Protein AF-A0A966WLD9-F1 (afdb_monomer)

Solvent-accessible surface area (backbone atoms only — not comparable to full-atom values): 4905 Å² total; per-residue (Å²): 111,69,70,52,54,54,49,46,44,50,47,44,53,74,72,36,91,83,51,87,45,67,67,53,45,75,74,70,36,44,34,56,51,32,54,55,38,34,52,54,7,24,54,31,33,73,75,66,40,47,67,60,4,51,50,42,19,51,53,27,22,72,77,34,38,31,38,42,40,27,85,42,86,78,75,84,82,73,78,50,77,85,41,65,73,42,76,42,103

Radius of gyration: 12.66 Å; Cα contacts (8 Å, |Δi|>4): 126; chains: 1; bounding box: 29×23×33 Å

Mean predicted aligned error: 2.42 Å

Nearest PDB structures (foldseek):
  1ssq-assembly1_A  TM=9.698E-01  e=2.547E-05  Haemophilus influenzae
  3mc4-assembly1_A  TM=9.683E-01  e=3.443E-05  Brucella abortus 2308
  6wye-assembly1_E-4  TM=9.546E-01  e=3.658E-05  Neisseria gonorrhoeae
  6wye-assembly2_F-5  TM=9.532E-01  e=3.885E-05  Neisseria gonorrhoeae
  7ra4-assembly1_C-2  TM=9.538E-01  e=6.687E-05  Neisseria gonorrhoeae FA 1090

pLDDT: mean 95.69, std 4.53, range [69.75, 98.75]

Structure (mmCIF, N/CA/C/O backbone):
data_AF-A0A966WLD9-F1
#
_entry.id   AF-A0A966WLD9-F1
#
loop_
_atom_site.group_PDB
_atom_site.id
_atom_site.type_symbol
_atom_site.label_atom_id
_atom_site.label_alt_id
_atom_site.label_comp_id
_atom_site.label_asym_id
_atom_site.label_entity_id
_atom_site.label_seq_id
_atom_site.pdbx_PDB_ins_code
_atom_site.Cartn_x
_atom_site.Cartn_y
_atom_site.Cartn_z
_atom_site.occupancy
_atom_site.B_iso_or_equiv
_atom_site.auth_seq_id
_atom_site.auth_comp_id
_atom_site.auth_asym_id
_atom_site.auth_atom_id
_atom_site.pdbx_PDB_model_num
ATOM 1 N N . MET A 1 1 ? 9.757 -5.943 12.114 1.00 69.75 1 MET A N 1
ATOM 2 C CA . MET A 1 1 ? 9.484 -5.052 10.960 1.00 69.75 1 MET A CA 1
ATOM 3 C C . MET A 1 1 ? 10.547 -5.195 9.873 1.00 69.75 1 MET A C 1
ATOM 5 O O . MET A 1 1 ? 10.188 -5.583 8.771 1.00 69.75 1 MET A O 1
ATOM 9 N N . PHE A 1 2 ? 11.834 -4.983 10.179 1.00 78.88 2 PHE A N 1
ATOM 10 C CA . PHE A 1 2 ? 12.936 -5.099 9.204 1.00 78.88 2 PHE A CA 1
ATOM 11 C C . PHE A 1 2 ? 13.044 -6.467 8.513 1.00 78.88 2 PHE A C 1
ATOM 13 O O . PHE A 1 2 ? 13.220 -6.527 7.301 1.00 78.88 2 PHE A O 1
ATOM 20 N N . SER A 1 3 ? 12.853 -7.564 9.255 1.00 82.31 3 SER A N 1
ATOM 21 C CA . SER A 1 3 ? 12.822 -8.920 8.687 1.00 82.31 3 SER A CA 1
ATOM 22 C C . SER A 1 3 ? 11.719 -9.105 7.641 1.00 82.31 3 SER A C 1
ATOM 24 O O . SER A 1 3 ? 11.944 -9.747 6.620 1.00 82.31 3 SER A O 1
ATOM 26 N N . ARG A 1 4 ? 10.545 -8.496 7.859 1.00 86.12 4 ARG A N 1
ATOM 27 C CA . ARG A 1 4 ? 9.439 -8.558 6.898 1.00 86.12 4 ARG A CA 1
ATOM 28 C C . ARG A 1 4 ? 9.724 -7.735 5.650 1.00 86.12 4 ARG A C 1
ATOM 30 O O . ARG A 1 4 ? 9.534 -8.259 4.571 1.00 86.12 4 ARG A O 1
ATOM 37 N N . ILE A 1 5 ? 10.250 -6.514 5.787 1.00 88.25 5 ILE A N 1
ATOM 38 C CA . ILE A 1 5 ? 10.629 -5.690 4.623 1.00 88.25 5 ILE A CA 1
ATOM 39 C C . ILE A 1 5 ? 11.640 -6.436 3.745 1.00 88.25 5 ILE A C 1
ATOM 41 O O . ILE A 1 5 ? 11.483 -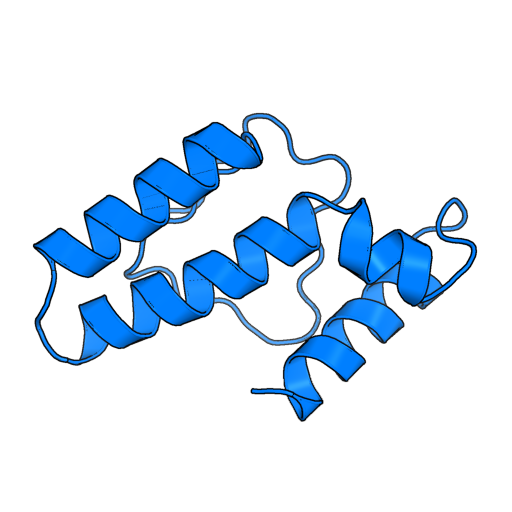6.474 2.532 1.00 88.25 5 ILE A O 1
ATOM 45 N N . ARG A 1 6 ? 12.635 -7.097 4.351 1.00 91.94 6 ARG A N 1
ATOM 46 C CA . ARG A 1 6 ? 13.586 -7.935 3.610 1.00 91.94 6 ARG A CA 1
ATOM 47 C C . ARG A 1 6 ? 12.890 -9.080 2.863 1.00 91.94 6 ARG A C 1
ATOM 49 O O . ARG A 1 6 ? 13.215 -9.321 1.708 1.00 91.94 6 ARG A O 1
ATOM 56 N N . SER A 1 7 ? 11.941 -9.760 3.508 1.00 93.12 7 SER A N 1
ATOM 57 C CA . SER A 1 7 ? 11.149 -10.825 2.877 1.00 93.12 7 SER A CA 1
ATOM 58 C C . SER A 1 7 ? 10.257 -10.307 1.747 1.00 93.12 7 SER A C 1
ATOM 60 O O . SER A 1 7 ? 10.112 -10.989 0.737 1.00 93.12 7 SER A O 1
ATOM 62 N N . ASP A 1 8 ? 9.665 -9.121 1.903 1.00 93.94 8 ASP A N 1
ATOM 63 C CA . ASP A 1 8 ? 8.825 -8.494 0.881 1.00 93.94 8 ASP A CA 1
ATOM 64 C C . ASP A 1 8 ? 9.681 -8.111 -0.339 1.00 93.94 8 ASP A C 1
ATOM 66 O O . ASP A 1 8 ? 9.327 -8.449 -1.462 1.00 93.94 8 ASP A O 1
ATOM 70 N N . ILE A 1 9 ? 10.858 -7.506 -0.121 1.00 95.12 9 ILE A N 1
ATOM 71 C CA . ILE A 1 9 ? 11.823 -7.193 -1.190 1.00 95.12 9 ILE A CA 1
ATOM 72 C C . ILE A 1 9 ? 12.249 -8.463 -1.930 1.00 95.12 9 ILE A C 1
ATOM 74 O O . ILE A 1 9 ? 12.265 -8.477 -3.156 1.00 95.12 9 ILE A O 1
ATOM 78 N N . GLN A 1 10 ? 12.570 -9.531 -1.197 1.00 95.19 10 GLN A N 1
ATOM 79 C CA . GLN A 1 10 ? 12.952 -10.806 -1.801 1.00 95.19 10 GLN A CA 1
ATOM 80 C C . GLN A 1 10 ? 11.810 -11.393 -2.641 1.00 95.19 10 GLN A C 1
ATOM 82 O O . GLN A 1 10 ? 12.040 -11.830 -3.761 1.00 95.19 10 GLN A O 1
ATOM 87 N N . THR A 1 11 ? 10.574 -11.326 -2.137 1.00 94.56 11 THR A N 1
ATOM 88 C CA . THR A 1 11 ? 9.383 -11.785 -2.871 1.00 94.56 11 THR A CA 1
ATOM 89 C C . THR A 1 11 ? 9.207 -11.024 -4.183 1.00 94.56 11 THR A C 1
ATOM 91 O O . THR A 1 11 ? 8.844 -11.624 -5.188 1.00 94.56 11 THR A O 1
ATOM 94 N N . ILE A 1 12 ? 9.463 -9.714 -4.184 1.00 95.81 12 ILE A N 1
ATOM 95 C CA . ILE A 1 12 ? 9.386 -8.882 -5.390 1.00 95.81 12 ILE A CA 1
ATOM 96 C C . ILE A 1 12 ? 10.476 -9.288 -6.384 1.00 95.81 12 ILE A C 1
ATOM 98 O O . ILE A 1 12 ? 10.160 -9.572 -7.530 1.00 95.81 12 ILE A O 1
ATOM 102 N N . LEU A 1 13 ? 11.731 -9.397 -5.939 1.00 96.00 13 LEU A N 1
ATOM 103 C CA . LEU A 1 13 ? 12.853 -9.801 -6.799 1.00 96.00 13 LEU A CA 1
ATOM 104 C C . LEU A 1 13 ? 12.669 -11.194 -7.418 1.00 96.00 13 LEU A C 1
ATOM 106 O O . LEU A 1 13 ? 13.147 -11.447 -8.516 1.00 96.00 13 LEU A O 1
ATOM 110 N N . GLU A 1 14 ? 11.996 -12.106 -6.717 1.00 95.38 14 GLU A N 1
ATOM 111 C CA . GLU A 1 14 ? 11.710 -13.455 -7.216 1.00 95.38 14 GLU A CA 1
ATOM 112 C C . GLU A 1 14 ? 10.538 -13.505 -8.202 1.00 95.38 14 GLU A C 1
ATOM 114 O O . GLU A 1 14 ? 10.476 -14.418 -9.025 1.00 95.38 14 GLU A O 1
ATOM 119 N N . ARG A 1 15 ? 9.582 -12.574 -8.095 1.00 94.75 15 ARG A N 1
ATOM 120 C CA . ARG A 1 15 ? 8.319 -12.622 -8.848 1.00 94.75 15 ARG A CA 1
ATOM 121 C C . ARG A 1 15 ? 8.232 -11.623 -9.989 1.00 94.75 15 ARG A C 1
ATOM 123 O O . ARG A 1 15 ? 7.472 -11.880 -10.916 1.00 94.75 15 ARG A O 1
ATOM 130 N N . ASP A 1 16 ? 8.971 -10.524 -9.920 1.00 96.69 16 ASP A N 1
ATOM 131 C CA . ASP A 1 16 ? 9.007 -9.500 -10.956 1.00 96.69 16 ASP A CA 1
ATOM 132 C C . ASP A 1 16 ? 10.341 -9.557 -11.723 1.00 96.69 16 ASP A C 1
ATOM 134 O O . ASP A 1 16 ? 11.375 -9.128 -11.202 1.00 96.69 16 ASP A O 1
ATOM 138 N N . PRO A 1 17 ? 10.341 -10.044 -12.979 1.00 95.50 17 PRO A N 1
ATOM 139 C CA . PRO A 1 17 ? 11.529 -10.055 -13.829 1.00 95.50 17 PRO A CA 1
ATOM 140 C C . PRO A 1 17 ? 12.123 -8.664 -14.107 1.00 95.50 17 PRO A C 1
ATOM 142 O O . PRO A 1 17 ? 13.282 -8.576 -14.515 1.00 95.50 17 PRO A O 1
ATOM 145 N N . ALA A 1 18 ? 11.356 -7.581 -13.931 1.00 96.44 18 ALA A N 1
ATOM 146 C CA . ALA A 1 18 ? 11.825 -6.209 -14.111 1.00 96.44 18 ALA A CA 1
ATOM 147 C C . ALA A 1 18 ? 12.593 -5.669 -12.891 1.00 96.44 18 ALA A C 1
ATOM 149 O O . ALA A 1 18 ? 13.293 -4.658 -13.004 1.00 96.44 18 ALA A O 1
ATOM 150 N N . ALA A 1 19 ? 12.509 -6.332 -11.735 1.00 96.44 19 ALA A N 1
ATOM 151 C CA . ALA A 1 19 ? 13.202 -5.929 -10.519 1.00 96.44 19 ALA A CA 1
ATOM 152 C C . ALA A 1 19 ? 14.687 -6.328 -10.569 1.00 96.44 19 ALA A C 1
ATOM 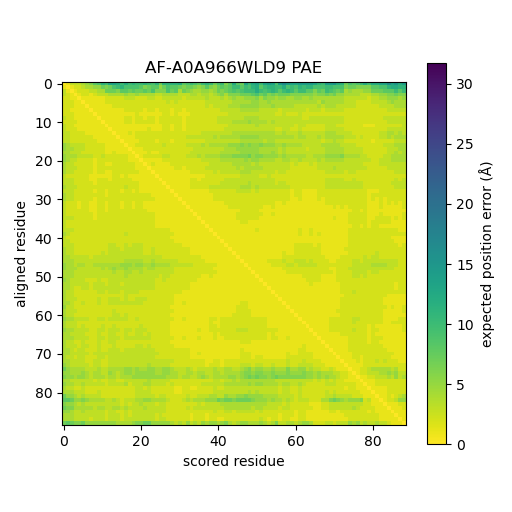154 O O . ALA A 1 19 ? 15.032 -7.507 -10.531 1.00 96.44 19 ALA A O 1
ATOM 155 N N . ARG A 1 20 ? 15.605 -5.350 -10.611 1.00 95.62 20 ARG A N 1
ATOM 156 C CA . ARG A 1 20 ? 17.045 -5.635 -10.801 1.00 95.62 20 ARG A CA 1
ATOM 157 C C . ARG A 1 20 ? 17.844 -5.655 -9.505 1.00 95.62 20 ARG A C 1
ATOM 159 O O . ARG A 1 20 ? 18.913 -6.258 -9.447 1.00 95.62 20 ARG A O 1
ATOM 166 N N . SER A 1 21 ? 17.385 -4.955 -8.468 1.00 96.81 21 SER A N 1
ATOM 167 C CA . SER A 1 21 ? 18.095 -4.888 -7.187 1.00 96.81 21 SER A CA 1
ATOM 168 C C . SER A 1 21 ? 17.173 -4.577 -6.013 1.00 96.81 21 SER A C 1
ATOM 170 O O . SER A 1 21 ? 16.166 -3.888 -6.154 1.00 96.81 21 SER A O 1
ATOM 172 N N . GLY A 1 22 ? 17.561 -5.011 -4.811 1.00 96.56 22 GLY A N 1
ATOM 173 C CA . GLY A 1 22 ? 16.821 -4.677 -3.591 1.00 96.56 22 GLY A CA 1
ATOM 174 C C . GLY A 1 22 ? 16.773 -3.172 -3.297 1.00 96.56 22 GLY A C 1
ATOM 175 O O . GLY A 1 22 ? 15.813 -2.706 -2.693 1.00 96.56 22 GLY A O 1
ATOM 176 N N . PHE A 1 23 ? 17.773 -2.404 -3.749 1.00 96.81 23 PHE A N 1
ATOM 177 C CA . PHE A 1 23 ? 17.780 -0.944 -3.619 1.00 96.81 23 PHE A CA 1
ATOM 178 C C . PHE A 1 23 ? 16.727 -0.291 -4.521 1.00 96.81 23 PHE A C 1
ATOM 180 O O . PHE A 1 23 ? 15.972 0.562 -4.057 1.00 96.81 23 PHE A O 1
ATOM 187 N N . GLU A 1 24 ? 16.633 -0.726 -5.779 1.00 96.81 24 GLU A N 1
ATOM 188 C CA . GLU A 1 24 ? 15.583 -0.291 -6.708 1.00 96.81 24 GLU A CA 1
ATOM 189 C C . GLU A 1 24 ? 14.197 -0.633 -6.157 1.00 96.81 24 GLU A C 1
ATOM 191 O O . GLU A 1 24 ? 13.337 0.239 -6.076 1.00 96.81 24 GLU A O 1
ATOM 196 N N . VAL A 1 25 ? 14.008 -1.862 -5.673 1.00 96.88 25 VAL A N 1
ATOM 197 C CA . VAL A 1 25 ? 12.742 -2.283 -5.063 1.00 96.88 25 VAL A CA 1
ATOM 198 C C . VAL A 1 25 ? 12.400 -1.427 -3.842 1.00 96.88 25 VAL A C 1
ATOM 200 O O . VAL A 1 25 ? 11.291 -0.912 -3.726 1.00 96.88 25 VAL A O 1
ATOM 203 N N . LEU A 1 26 ? 13.358 -1.200 -2.944 1.00 96.12 26 LEU A N 1
ATOM 204 C CA . LEU A 1 26 ? 13.137 -0.393 -1.745 1.00 96.12 26 LEU A CA 1
ATOM 205 C C . LEU A 1 26 ? 12.759 1.060 -2.064 1.00 96.12 26 LEU A C 1
ATOM 207 O O . LEU A 1 26 ? 11.967 1.657 -1.338 1.00 96.12 26 LEU A O 1
ATOM 211 N N . THR A 1 27 ? 13.332 1.642 -3.115 1.00 96.12 27 THR A N 1
ATOM 212 C CA . THR A 1 27 ? 13.203 3.079 -3.406 1.00 96.12 27 THR A CA 1
ATOM 213 C C . THR A 1 27 ? 12.137 3.410 -4.443 1.00 96.12 27 THR A C 1
ATOM 215 O O . THR A 1 27 ? 11.604 4.514 -4.399 1.00 96.12 27 THR A O 1
ATOM 218 N N . CYS A 1 28 ? 11.793 2.479 -5.335 1.00 96.19 28 CYS A N 1
ATOM 219 C CA . CYS A 1 28 ? 10.984 2.764 -6.523 1.00 96.19 28 CYS A CA 1
ATOM 220 C C . CYS A 1 28 ? 9.717 1.905 -6.660 1.00 96.19 28 CYS A C 1
ATOM 222 O O . CYS A 1 28 ? 8.967 2.126 -7.605 1.00 96.19 28 CYS A O 1
ATOM 224 N N . TYR A 1 29 ? 9.448 0.944 -5.764 1.00 97.19 29 TYR A N 1
ATOM 225 C CA . TYR A 1 29 ? 8.264 0.081 -5.893 1.00 97.19 29 TYR A CA 1
ATOM 226 C C . TYR A 1 29 ? 7.097 0.588 -5.033 1.00 97.19 29 TYR A C 1
ATOM 228 O O . TYR A 1 29 ? 7.100 0.379 -3.812 1.00 97.19 29 TYR A O 1
ATOM 236 N N . PRO A 1 30 ? 6.049 1.183 -5.642 1.00 96.88 30 PRO A N 1
ATOM 237 C CA . PRO A 1 30 ? 4.924 1.749 -4.898 1.00 96.88 30 PRO A CA 1
ATOM 238 C C . PRO A 1 30 ? 4.141 0.679 -4.128 1.00 96.88 30 PRO A C 1
ATOM 240 O O . PRO A 1 30 ? 3.655 0.948 -3.032 1.00 96.88 30 PRO A O 1
ATOM 243 N N . GLY A 1 31 ? 4.084 -0.557 -4.640 1.00 96.94 31 GLY A N 1
ATOM 244 C CA . GLY A 1 31 ? 3.471 -1.689 -3.944 1.00 96.94 31 GLY A CA 1
ATOM 245 C C . GLY A 1 31 ? 4.145 -2.029 -2.614 1.00 96.94 31 GLY A C 1
ATOM 246 O O . GLY A 1 31 ? 3.463 -2.282 -1.617 1.00 96.94 31 GLY A O 1
ATOM 247 N N . LEU A 1 32 ? 5.482 -1.968 -2.558 1.00 97.06 32 LEU A N 1
ATOM 248 C CA . LEU A 1 32 ? 6.228 -2.145 -1.310 1.00 97.06 32 LEU A CA 1
ATOM 249 C C . LEU A 1 32 ? 5.952 -0.989 -0.345 1.00 97.06 32 LEU A C 1
ATOM 251 O O . LEU A 1 32 ? 5.707 -1.220 0.841 1.00 97.06 32 LEU A O 1
ATOM 255 N N . HIS A 1 33 ? 5.977 0.253 -0.838 1.00 97.50 33 HIS A N 1
ATOM 256 C CA . HIS A 1 33 ? 5.712 1.439 -0.018 1.00 97.50 33 HIS A CA 1
ATOM 257 C C . HIS A 1 33 ? 4.311 1.392 0.591 1.00 97.50 33 HIS A C 1
ATOM 259 O O . HIS A 1 33 ? 4.172 1.588 1.800 1.00 97.50 33 HIS A O 1
ATOM 265 N N . ALA A 1 34 ? 3.297 1.026 -0.197 1.00 97.81 34 ALA A N 1
ATOM 266 C CA . ALA A 1 34 ? 1.926 0.864 0.273 1.00 97.81 34 ALA A CA 1
ATOM 267 C C . ALA A 1 34 ? 1.813 -0.219 1.354 1.00 97.81 34 ALA A C 1
ATOM 269 O O . ALA A 1 34 ? 1.173 -0.005 2.383 1.00 97.81 34 ALA A O 1
ATOM 270 N N . MET A 1 35 ? 2.498 -1.353 1.184 1.00 96.81 35 MET A N 1
ATOM 271 C CA . MET A 1 35 ? 2.554 -2.419 2.190 1.00 96.81 35 MET A CA 1
ATOM 272 C C . MET A 1 35 ? 3.199 -1.965 3.503 1.00 96.81 35 MET A C 1
ATOM 274 O O . MET A 1 35 ? 2.702 -2.282 4.589 1.00 96.81 35 MET A O 1
ATOM 278 N N . VAL A 1 36 ? 4.299 -1.212 3.434 1.00 96.44 36 VAL A N 1
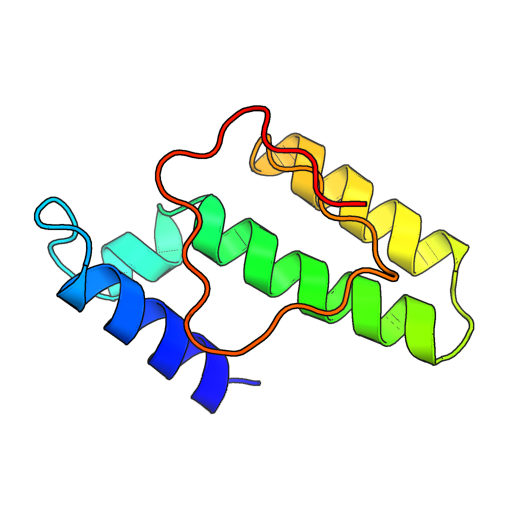ATOM 279 C CA . VAL A 1 36 ? 4.963 -0.665 4.625 1.00 96.44 36 VAL A CA 1
ATOM 280 C C . VAL A 1 36 ? 4.050 0.334 5.332 1.00 96.44 36 VAL A C 1
ATOM 282 O O . VAL A 1 36 ? 3.844 0.215 6.540 1.00 96.44 36 VAL A O 1
ATOM 285 N N . MET A 1 37 ? 3.460 1.279 4.601 1.00 97.75 37 MET A N 1
ATOM 286 C CA . MET A 1 37 ? 2.552 2.282 5.164 1.00 97.75 37 MET A CA 1
ATOM 287 C C . MET A 1 37 ? 1.278 1.660 5.736 1.00 97.75 37 MET A C 1
ATOM 289 O O . MET A 1 37 ? 0.844 2.052 6.819 1.00 97.75 37 MET A O 1
ATOM 293 N N . HIS A 1 38 ? 0.722 0.640 5.081 1.00 97.94 38 HIS A N 1
ATOM 294 C CA . HIS A 1 38 ? -0.408 -0.115 5.608 1.00 97.94 38 HIS A CA 1
ATOM 295 C C . HIS A 1 38 ? -0.077 -0.760 6.955 1.00 97.94 38 HIS A C 1
ATOM 297 O O . HIS A 1 38 ? -0.894 -0.703 7.863 1.00 97.94 38 HIS A O 1
ATOM 303 N N . ARG A 1 39 ? 1.126 -1.313 7.147 1.00 96.38 39 ARG A N 1
ATOM 304 C CA . ARG A 1 39 ? 1.510 -1.904 8.443 1.00 96.38 39 ARG A CA 1
ATOM 305 C C . ARG A 1 39 ? 1.522 -0.872 9.570 1.00 96.38 39 ARG A C 1
ATOM 307 O O . ARG A 1 39 ? 1.078 -1.186 10.673 1.00 96.38 39 ARG A O 1
ATOM 314 N N . TRP A 1 40 ? 1.969 0.354 9.297 1.00 97.62 40 TRP A N 1
ATOM 315 C CA . TRP A 1 40 ? 1.866 1.464 10.251 1.00 97.62 40 TRP A CA 1
ATOM 316 C C . TRP A 1 40 ? 0.409 1.861 10.503 1.00 97.62 40 TRP A C 1
ATOM 318 O O . TRP A 1 40 ? -0.009 1.965 11.655 1.00 97.62 40 TRP A O 1
ATOM 328 N N . ALA A 1 41 ? -0.386 2.007 9.440 1.00 98.44 41 ALA A N 1
ATOM 329 C CA . ALA A 1 41 ? -1.809 2.320 9.536 1.00 98.44 41 ALA A CA 1
ATOM 330 C C . ALA A 1 41 ? -2.579 1.264 10.350 1.00 98.44 41 ALA A C 1
ATOM 332 O O . ALA A 1 41 ? -3.383 1.611 11.216 1.00 98.44 41 ALA A O 1
ATOM 333 N N . HIS A 1 42 ? -2.296 -0.016 10.108 1.00 98.25 42 HIS A N 1
ATOM 334 C CA . HIS A 1 42 ? -2.875 -1.162 10.796 1.00 98.25 42 HIS A CA 1
ATOM 335 C C . HIS A 1 42 ? -2.473 -1.195 12.270 1.00 98.25 42 HIS A C 1
ATOM 337 O O . HIS A 1 42 ? -3.326 -1.412 13.125 1.00 98.25 42 HIS A O 1
ATOM 343 N N . ALA A 1 43 ? -1.208 -0.906 12.596 1.00 97.81 43 ALA A N 1
ATOM 344 C CA . ALA A 1 43 ? -0.761 -0.804 13.983 1.00 97.81 43 ALA A CA 1
ATOM 345 C C . ALA A 1 43 ? -1.519 0.300 14.739 1.00 97.81 43 ALA A C 1
ATOM 347 O O . ALA A 1 43 ? -2.056 0.042 15.815 1.00 97.81 43 ALA A O 1
ATOM 348 N N . CYS A 1 44 ? -1.648 1.498 14.152 1.00 98.38 44 CYS A N 1
ATOM 349 C CA . CYS A 1 44 ? -2.460 2.581 14.719 1.00 98.38 44 CYS A CA 1
ATOM 350 C C . CYS A 1 44 ? -3.926 2.164 14.885 1.00 98.38 44 CYS A C 1
ATOM 352 O O . CYS A 1 44 ? -4.541 2.418 15.921 1.00 98.38 44 CYS A O 1
ATOM 354 N N . TRP A 1 45 ? -4.488 1.486 13.883 1.00 98.50 45 TRP A N 1
ATOM 355 C CA . TRP A 1 45 ? -5.856 0.992 13.935 1.00 98.50 45 TRP A CA 1
ATOM 356 C C . TRP A 1 45 ? -6.056 -0.023 15.063 1.00 98.50 45 TRP A C 1
ATOM 358 O O . TRP A 1 45 ? -7.045 0.070 15.792 1.00 98.50 45 TRP A O 1
ATOM 368 N N . ALA A 1 46 ? -5.132 -0.967 15.234 1.00 98.06 46 ALA A N 1
ATOM 369 C CA . ALA A 1 46 ? -5.200 -2.019 16.243 1.00 98.06 46 ALA A CA 1
ATOM 370 C C . ALA A 1 46 ? -5.176 -1.462 17.675 1.00 98.06 46 ALA A C 1
ATOM 372 O O . ALA A 1 46 ? -5.910 -1.957 18.524 1.00 98.06 46 ALA A O 1
ATOM 373 N N . VAL A 1 47 ? -4.420 -0.387 17.929 1.00 98.25 47 VAL A N 1
ATOM 374 C CA . VAL A 1 47 ? -4.346 0.263 19.255 1.00 98.25 47 VAL A CA 1
ATOM 375 C C . VAL A 1 47 ? -5.443 1.312 19.499 1.00 98.25 47 VAL A C 1
ATOM 377 O O . VAL A 1 47 ? -5.393 2.046 20.480 1.00 98.25 47 VAL A O 1
ATOM 380 N N . GLY A 1 48 ? -6.436 1.417 18.610 1.00 98.31 48 GLY A N 1
ATOM 381 C CA . GLY A 1 48 ? -7.575 2.331 18.769 1.00 98.31 48 GLY A CA 1
ATOM 382 C C . GLY A 1 48 ? -7.367 3.745 18.215 1.00 98.31 48 GLY A C 1
ATOM 383 O O . GLY A 1 48 ? -8.318 4.523 18.178 1.00 98.31 48 GLY A O 1
ATOM 384 N N . LEU A 1 49 ? -6.188 4.074 17.678 1.00 98.44 49 LEU A N 1
ATOM 385 C CA . LEU A 1 49 ? -5.908 5.344 16.992 1.00 98.44 49 LEU A CA 1
ATOM 386 C C . LEU A 1 49 ? -6.484 5.331 15.562 1.00 98.44 49 LEU A C 1
ATOM 388 O O . LEU A 1 49 ? -5.764 5.447 14.567 1.00 98.44 49 LEU A O 1
ATOM 392 N N . LYS A 1 50 ? -7.807 5.159 15.447 1.00 98.25 50 LYS A N 1
ATOM 393 C CA . LYS A 1 50 ? -8.517 4.910 14.178 1.00 98.25 50 LYS A CA 1
ATOM 394 C C . LYS A 1 50 ? -8.337 6.035 13.162 1.00 98.25 50 LYS A C 1
ATOM 396 O O . LYS A 1 50 ? -8.075 5.758 11.992 1.00 98.25 50 LYS A O 1
ATOM 401 N N . TRP A 1 51 ? -8.439 7.287 13.614 1.00 98.56 51 TRP A N 1
ATOM 402 C CA . TRP A 1 51 ? -8.235 8.454 12.754 1.00 98.56 51 TRP A CA 1
ATOM 403 C C . TRP A 1 51 ? -6.818 8.479 12.179 1.00 98.56 51 TRP A C 1
ATOM 405 O O . TRP A 1 51 ? -6.659 8.623 10.972 1.00 98.56 51 TRP A O 1
ATOM 415 N N . LEU A 1 52 ? -5.798 8.237 13.012 1.00 98.56 52 LEU A N 1
ATOM 416 C CA . LEU A 1 52 ? -4.406 8.209 12.563 1.00 98.56 52 LEU A CA 1
ATOM 417 C C . LEU A 1 52 ? -4.162 7.068 11.569 1.00 98.56 52 LEU A C 1
ATOM 419 O O . LEU A 1 52 ? -3.535 7.284 10.537 1.00 98.56 52 LEU A O 1
ATOM 423 N N . GLY A 1 53 ? -4.722 5.880 11.822 1.00 98.56 53 GLY A N 1
ATOM 424 C CA . GLY A 1 53 ? -4.674 4.774 10.864 1.00 98.56 53 GLY A CA 1
ATOM 425 C C . GLY A 1 53 ? -5.265 5.164 9.505 1.00 98.56 53 GLY A C 1
ATOM 426 O O . GLY A 1 53 ? -4.644 4.939 8.467 1.00 98.56 53 GLY A O 1
ATOM 427 N N . ARG A 1 54 ? -6.435 5.816 9.493 1.00 98.44 54 ARG A N 1
ATOM 428 C CA . ARG A 1 54 ? -7.064 6.319 8.260 1.00 98.44 54 ARG A CA 1
ATOM 429 C C . ARG A 1 54 ? -6.273 7.434 7.592 1.00 98.44 54 ARG A C 1
ATOM 431 O O . ARG A 1 54 ? -6.211 7.462 6.366 1.00 98.44 54 ARG A O 1
ATOM 438 N N . PHE A 1 55 ? -5.666 8.324 8.365 1.00 98.75 55 PHE A N 1
ATOM 439 C CA . PHE A 1 55 ? -4.811 9.378 7.840 1.00 98.75 55 PHE A CA 1
ATOM 440 C C . PHE A 1 55 ? -3.598 8.780 7.117 1.00 98.75 55 PHE A C 1
ATOM 442 O O . PHE A 1 55 ? -3.393 9.072 5.943 1.00 98.75 55 PHE A O 1
ATOM 449 N N . ILE A 1 56 ? -2.869 7.856 7.754 1.00 98.69 56 ILE A N 1
ATOM 450 C CA . ILE A 1 56 ? -1.719 7.162 7.146 1.00 98.69 56 ILE A CA 1
ATOM 451 C C . ILE A 1 56 ? -2.137 6.410 5.873 1.00 98.69 56 ILE A C 1
ATOM 453 O O . ILE A 1 56 ? -1.446 6.494 4.861 1.00 98.69 56 ILE A O 1
ATOM 457 N N . SER A 1 57 ? -3.277 5.711 5.897 1.00 98.44 57 SER A N 1
ATOM 458 C CA . SER A 1 57 ? -3.825 5.015 4.721 1.00 98.44 57 SER A CA 1
ATOM 459 C C . SER A 1 57 ? -4.119 5.975 3.557 1.00 98.44 57 SER A C 1
ATOM 461 O O . SER A 1 57 ? -3.758 5.682 2.419 1.00 98.44 57 SER A O 1
ATOM 463 N N . ASN A 1 58 ? -4.663 7.166 3.826 1.00 98.50 58 ASN A N 1
ATOM 464 C CA . ASN A 1 58 ? -4.875 8.181 2.789 1.00 98.50 58 ASN A CA 1
ATOM 465 C C . ASN A 1 58 ? -3.566 8.778 2.256 1.00 98.50 58 ASN A C 1
ATOM 467 O O . ASN A 1 58 ? -3.446 8.983 1.050 1.00 98.50 58 ASN A O 1
ATOM 471 N N . VAL A 1 59 ? -2.568 9.017 3.115 1.00 98.62 59 VAL A N 1
ATOM 472 C CA . VAL A 1 59 ? -1.235 9.447 2.658 1.00 98.62 59 VAL A CA 1
ATOM 473 C C . VAL A 1 59 ? -0.609 8.366 1.769 1.00 98.62 59 VAL A C 1
ATOM 475 O O . VAL A 1 59 ? -0.071 8.684 0.713 1.00 98.62 59 VAL A O 1
ATOM 478 N N . SER A 1 60 ? -0.747 7.086 2.133 1.00 98.38 60 SER A N 1
ATOM 479 C CA . SER A 1 60 ? -0.304 5.956 1.305 1.00 98.38 60 SER A CA 1
ATOM 480 C C . SER A 1 60 ? -0.969 5.970 -0.067 1.00 98.38 60 SER A C 1
ATOM 482 O O . SER A 1 60 ? -0.274 5.903 -1.080 1.00 98.38 60 SER A O 1
ATOM 484 N N . ARG A 1 61 ? -2.297 6.124 -0.117 1.00 98.38 61 ARG A N 1
ATOM 485 C CA . ARG A 1 61 ? -3.055 6.235 -1.369 1.00 98.38 61 ARG A CA 1
ATOM 486 C C . ARG A 1 61 ? -2.573 7.404 -2.222 1.00 98.38 61 ARG A C 1
ATOM 488 O O . ARG A 1 61 ? -2.430 7.242 -3.427 1.00 98.38 61 ARG A O 1
ATOM 495 N N . PHE A 1 62 ? -2.321 8.564 -1.622 1.00 98.31 62 PHE A N 1
ATOM 496 C CA . PHE A 1 62 ? -1.843 9.738 -2.350 1.00 98.31 62 PHE A CA 1
ATOM 497 C C . PHE A 1 62 ? -0.458 9.513 -2.975 1.00 98.31 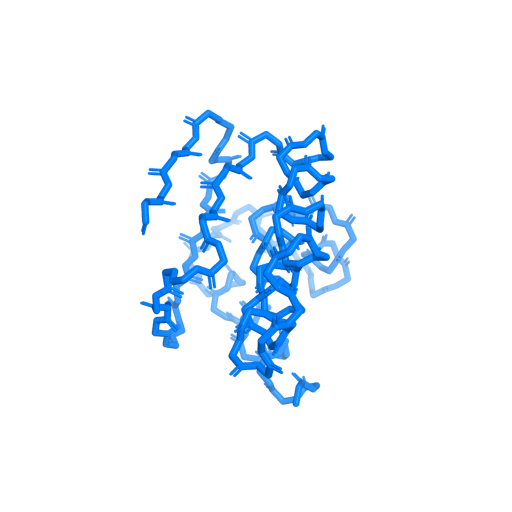62 PHE A C 1
ATOM 499 O O . PHE A 1 62 ? -0.242 9.883 -4.123 1.00 98.31 62 PHE A O 1
ATOM 506 N N . LEU A 1 63 ? 0.462 8.880 -2.241 1.00 98.00 63 LEU A N 1
ATOM 507 C CA . LEU A 1 63 ? 1.839 8.662 -2.696 1.00 98.00 63 LEU A CA 1
ATOM 508 C C . LEU A 1 63 ? 1.987 7.498 -3.682 1.00 98.00 63 LEU A C 1
ATOM 510 O O . LEU A 1 63 ? 2.863 7.534 -4.539 1.00 98.00 63 LEU A O 1
ATOM 514 N N . THR A 1 64 ? 1.171 6.453 -3.538 1.00 98.06 64 THR A N 1
ATOM 515 C CA . THR A 1 64 ? 1.352 5.181 -4.265 1.00 98.06 64 THR A CA 1
ATOM 516 C C . THR A 1 64 ? 0.226 4.865 -5.238 1.00 98.06 64 THR A C 1
ATOM 518 O O . THR A 1 64 ? 0.373 3.984 -6.078 1.00 98.06 64 THR A O 1
ATOM 521 N N . GLY A 1 65 ? -0.920 5.535 -5.107 1.00 98.12 65 GLY A N 1
ATOM 522 C CA . GLY A 1 65 ? -2.127 5.196 -5.848 1.00 98.12 65 GLY A CA 1
ATOM 523 C C . GLY A 1 65 ? -2.864 3.949 -5.355 1.00 98.12 65 GLY A C 1
ATOM 524 O O . GLY A 1 65 ? -3.865 3.575 -5.965 1.00 98.12 65 GLY A O 1
ATOM 525 N N . ILE A 1 66 ? -2.394 3.314 -4.276 1.00 98.44 66 ILE A N 1
ATOM 526 C CA . ILE A 1 66 ? -2.942 2.071 -3.725 1.00 98.44 66 ILE A CA 1
ATOM 527 C C . ILE A 1 66 ? -3.686 2.393 -2.429 1.00 98.44 66 ILE A C 1
ATOM 529 O O . ILE A 1 66 ? -3.101 2.906 -1.469 1.00 98.44 66 ILE A O 1
ATOM 533 N N . GLU A 1 67 ? -4.977 2.079 -2.378 1.00 98.31 67 GLU A N 1
ATOM 534 C CA . GLU A 1 67 ? -5.790 2.237 -1.177 1.00 98.31 67 GLU A CA 1
ATOM 535 C C . GLU A 1 67 ? -5.868 0.916 -0.414 1.00 98.31 67 GLU A C 1
ATOM 537 O O . GLU A 1 67 ? -6.412 -0.072 -0.899 1.00 98.31 67 GLU A O 1
ATOM 542 N N . ILE A 1 68 ? -5.346 0.909 0.812 1.00 98.56 68 ILE A N 1
ATOM 543 C CA . ILE A 1 68 ? -5.468 -0.234 1.717 1.00 98.56 68 ILE A CA 1
ATOM 544 C C . ILE A 1 68 ? -6.084 0.250 3.018 1.00 98.56 68 ILE A C 1
ATOM 546 O O . ILE A 1 68 ? -5.497 1.071 3.737 1.00 98.56 68 ILE A O 1
ATOM 550 N N . HIS A 1 69 ? -7.263 -0.266 3.338 1.00 98.62 69 HIS A N 1
ATOM 551 C CA . HIS A 1 69 ? -7.946 0.045 4.576 1.00 98.62 69 HIS 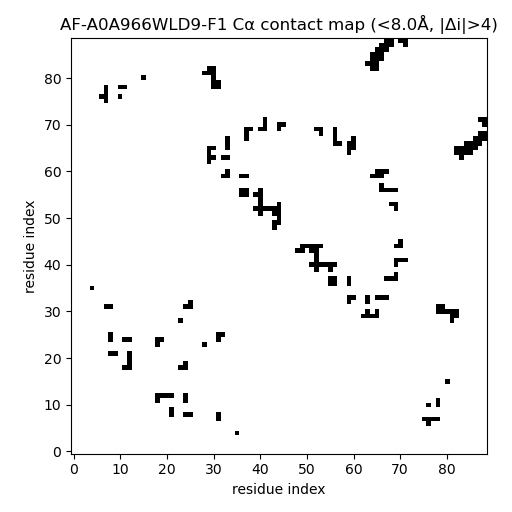A CA 1
ATOM 552 C C . HIS A 1 69 ? -7.099 -0.38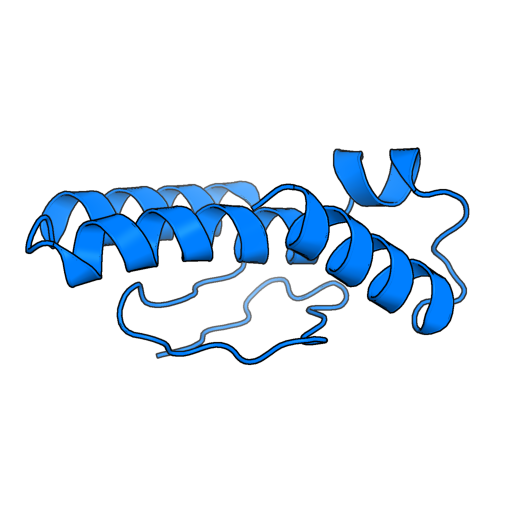4 5.789 1.00 98.62 69 HIS A C 1
ATOM 554 O O . HIS A 1 69 ? -6.539 -1.481 5.800 1.00 98.62 69 HIS A O 1
ATOM 560 N N . PRO A 1 70 ? -7.010 0.423 6.862 1.00 98.38 70 PRO A N 1
ATOM 561 C CA . PRO A 1 70 ? -6.196 0.070 8.026 1.00 98.38 70 PRO A CA 1
ATOM 562 C C . PRO A 1 70 ? -6.650 -1.206 8.745 1.00 98.38 70 PRO A C 1
ATOM 564 O O . PRO A 1 70 ? -5.837 -1.853 9.391 1.00 98.38 70 PRO A O 1
ATOM 567 N N . ALA A 1 71 ? -7.931 -1.574 8.659 1.00 98.19 71 ALA A N 1
ATOM 568 C CA . ALA A 1 71 ? -8.437 -2.811 9.262 1.00 98.19 71 ALA A CA 1
ATOM 569 C C . ALA A 1 71 ? -8.159 -4.064 8.421 1.00 98.19 71 ALA A C 1
ATOM 571 O O . ALA A 1 71 ? -8.335 -5.162 8.945 1.00 98.19 71 ALA A O 1
ATOM 572 N N . ALA A 1 72 ? -7.742 -3.910 7.158 1.00 98.12 72 ALA A N 1
ATOM 573 C CA . ALA A 1 72 ? -7.417 -5.042 6.305 1.00 98.12 72 ALA A CA 1
ATOM 574 C C . ALA A 1 72 ? -6.304 -5.875 6.952 1.00 98.12 72 ALA A C 1
ATOM 576 O O . ALA A 1 72 ? -5.354 -5.331 7.522 1.00 98.12 72 ALA A O 1
ATOM 577 N N . VAL A 1 73 ? -6.431 -7.197 6.879 1.00 96.56 73 VAL A N 1
ATOM 578 C CA . VAL A 1 73 ? -5.414 -8.131 7.365 1.00 96.56 73 VAL A CA 1
ATOM 579 C C . VAL A 1 73 ? -4.702 -8.709 6.155 1.00 96.56 73 VAL A C 1
ATOM 581 O O . VAL A 1 73 ? -5.265 -9.524 5.428 1.00 96.56 73 VAL A O 1
ATOM 584 N N . ILE A 1 74 ? -3.460 -8.282 5.935 1.00 94.38 74 ILE A N 1
ATOM 585 C CA . ILE A 1 74 ? -2.642 -8.756 4.817 1.00 94.38 74 ILE A CA 1
ATOM 586 C C . ILE A 1 74 ? -1.650 -9.815 5.304 1.0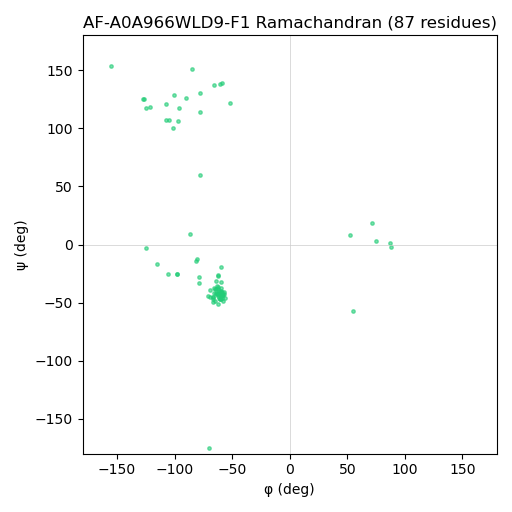0 94.38 74 ILE A C 1
ATOM 588 O O . ILE A 1 74 ? -0.915 -9.611 6.274 1.00 94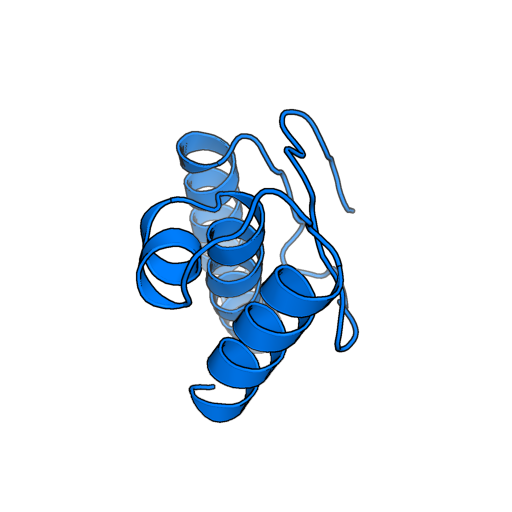.38 74 ILE A O 1
ATOM 592 N N . GLY A 1 75 ? -1.640 -10.957 4.613 1.00 90.12 75 GLY A N 1
ATOM 593 C CA . GLY A 1 75 ? -0.715 -12.060 4.865 1.00 90.12 75 GLY A CA 1
ATOM 594 C C . GLY A 1 75 ? 0.735 -11.760 4.464 1.00 90.12 75 GLY A C 1
ATOM 595 O O . GLY A 1 75 ? 1.095 -10.656 4.055 1.00 90.12 75 GLY A O 1
ATOM 596 N N . ASN A 1 76 ? 1.593 -12.773 4.581 1.00 87.81 76 ASN A N 1
ATOM 597 C CA . ASN A 1 76 ? 2.989 -12.681 4.147 1.00 87.81 76 ASN A CA 1
ATOM 598 C C . ASN A 1 76 ? 3.116 -12.988 2.645 1.00 87.81 76 ASN A C 1
ATOM 600 O O . ASN A 1 76 ? 2.329 -13.764 2.109 1.00 87.81 76 ASN A O 1
ATOM 604 N N . GLY A 1 77 ? 4.122 -12.410 1.981 1.00 85.69 77 GLY A N 1
ATOM 605 C CA . GLY A 1 77 ? 4.406 -12.685 0.564 1.00 85.69 77 GLY A CA 1
ATOM 606 C C . GLY A 1 77 ? 3.379 -12.103 -0.416 1.00 85.69 77 GLY A C 1
ATOM 607 O O . GLY A 1 77 ? 3.285 -12.565 -1.557 1.00 85.69 77 GLY A O 1
ATOM 6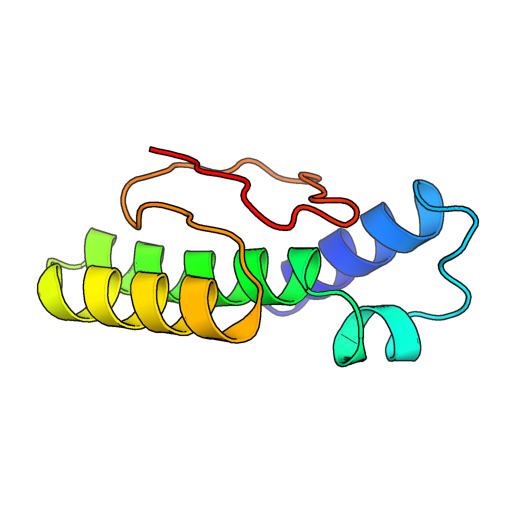08 N N . VAL A 1 78 ? 2.590 -11.119 0.030 1.00 92.00 78 VAL A N 1
ATOM 609 C CA . VAL A 1 78 ? 1.695 -10.340 -0.833 1.00 92.00 78 VAL A CA 1
ATOM 610 C C . VAL A 1 78 ? 2.514 -9.304 -1.591 1.00 92.00 78 VAL A C 1
ATOM 612 O O . VAL A 1 78 ? 3.297 -8.567 -0.994 1.00 92.00 78 VAL A O 1
ATOM 615 N N . PHE A 1 79 ? 2.312 -9.257 -2.904 1.00 93.31 79 PHE A N 1
ATOM 616 C CA . PHE A 1 79 ? 2.989 -8.349 -3.818 1.00 93.31 79 PHE A CA 1
ATOM 617 C C . PHE A 1 79 ? 1.945 -7.602 -4.653 1.00 93.31 79 PHE A C 1
ATOM 619 O O . PHE A 1 79 ? 1.087 -8.223 -5.276 1.00 93.31 79 PHE A O 1
ATOM 626 N N . PHE A 1 80 ? 2.022 -6.272 -4.629 1.00 95.06 80 PHE A N 1
ATOM 627 C CA . PHE A 1 80 ? 1.235 -5.372 -5.464 1.00 95.06 80 PHE A CA 1
ATOM 628 C C . PHE A 1 80 ? 2.114 -4.888 -6.618 1.00 95.06 80 PHE A C 1
ATOM 630 O O . PHE A 1 80 ? 2.951 -4.006 -6.421 1.00 95.06 80 PHE A O 1
ATOM 637 N N . ASP A 1 81 ? 1.937 -5.487 -7.791 1.00 95.00 81 ASP A N 1
ATOM 638 C CA . ASP A 1 81 ? 2.697 -5.148 -8.993 1.00 95.00 81 ASP A CA 1
ATOM 639 C C . ASP A 1 81 ? 1.991 -4.054 -9.800 1.00 95.00 81 ASP A C 1
ATOM 641 O O . ASP A 1 81 ? 0.806 -4.199 -10.109 1.00 95.00 81 ASP A O 1
ATOM 645 N N . HIS A 1 82 ? 2.695 -2.959 -10.105 1.00 93.50 82 HIS A N 1
ATOM 646 C CA . HIS A 1 82 ? 2.189 -1.679 -10.635 1.00 93.50 82 HIS A CA 1
ATOM 647 C C . HIS A 1 82 ? 1.075 -1.008 -9.801 1.00 93.50 82 HIS A C 1
ATOM 649 O O . HIS A 1 82 ? 1.226 0.135 -9.378 1.00 93.50 82 HIS A O 1
ATOM 655 N N . ALA A 1 83 ? -0.035 -1.715 -9.575 1.00 92.50 83 ALA A N 1
ATOM 656 C CA . ALA A 1 83 ? -1.098 -1.549 -8.579 1.00 92.50 83 ALA A CA 1
ATOM 657 C C . ALA A 1 83 ? -1.786 -0.179 -8.440 1.00 92.50 83 ALA A C 1
ATOM 659 O O . ALA A 1 83 ? -2.629 -0.001 -7.560 1.00 92.50 83 ALA A O 1
ATOM 660 N N . MET A 1 84 ? -1.514 0.767 -9.334 1.00 96.75 84 MET A N 1
ATOM 661 C CA . MET A 1 84 ? -2.248 2.026 -9.419 1.00 96.75 84 MET A CA 1
ATOM 662 C C . MET A 1 84 ? -3.763 1.767 -9.488 1.00 96.75 84 MET A C 1
ATOM 664 O O . MET A 1 84 ? -4.246 1.083 -10.388 1.00 96.75 84 MET A O 1
ATOM 668 N N . GLY A 1 85 ? -4.517 2.326 -8.538 1.00 96.25 85 GLY A N 1
ATOM 669 C CA . GLY A 1 85 ? -5.978 2.222 -8.480 1.00 96.25 85 GLY A CA 1
ATOM 670 C C . GLY A 1 85 ? -6.513 0.989 -7.747 1.00 96.25 85 GLY A C 1
ATOM 671 O O . GLY A 1 85 ? -7.729 0.827 -7.659 1.00 96.25 85 GLY A O 1
ATOM 672 N N . VAL A 1 86 ? -5.646 0.134 -7.195 1.00 98.00 86 VAL A N 1
ATOM 673 C CA . VAL A 1 86 ? -6.068 -0.991 -6.348 1.00 98.00 86 VAL A CA 1
ATOM 674 C C . VAL A 1 86 ? -6.707 -0.479 -5.054 1.00 98.00 86 VAL A C 1
ATOM 676 O O . VAL A 1 86 ? -6.185 0.432 -4.410 1.00 98.00 86 VAL A O 1
ATOM 679 N N . VAL A 1 87 ? -7.818 -1.110 -4.658 1.00 98.00 87 VAL A N 1
ATOM 680 C CA . VAL A 1 87 ? -8.539 -0.836 -3.408 1.00 98.00 87 VAL A CA 1
ATOM 681 C C . VAL A 1 87 ? -8.722 -2.136 -2.625 1.00 98.00 87 VAL A C 1
ATOM 683 O O . VAL A 1 87 ? -9.281 -3.104 -3.138 1.00 98.00 87 VAL A O 1
ATOM 686 N N . VAL A 1 88 ? -8.275 -2.146 -1.370 1.00 98.06 88 VAL A N 1
ATOM 687 C CA . VAL A 1 88 ? -8.433 -3.252 -0.416 1.00 98.06 88 VAL A CA 1
ATOM 688 C C . VAL A 1 88 ? -9.196 -2.743 0.808 1.00 98.06 88 VAL A C 1
ATOM 690 O O . VAL A 1 88 ? -8.732 -1.822 1.484 1.00 98.06 88 VAL A O 1
ATOM 693 N N . GLY A 1 89 ? -10.370 -3.329 1.063 1.00 94.88 89 GLY A N 1
ATOM 694 C CA . GLY A 1 89 ? -11.274 -2.978 2.171 1.00 94.88 89 GLY A CA 1
ATOM 695 C C . GLY A 1 89 ? -10.875 -3.536 3.532 1.00 94.88 89 GLY A C 1
ATOM 696 O O . GLY A 1 89 ? -10.138 -4.544 3.575 1.00 94.88 89 GLY A O 1
#

Secondary structure (DSSP, 8-state):
-HHHHHHHHHHHHHH-TT---HHHHHHH-HHHHHHHHHHHHHHHHHTT-HHHHHHHHHHHHHHHS-EE-TT----TT---SS-TT-EE-

Sequence (89 aa):
MFSRIRSDIQTILERDPAARSGFEVLTCYPGLHAMVMHRWAHACWAVGLKWLGRFISNVSRFLTGIEIHPAAVIGNGVFFDHAMGVVVG

Foldseek 3Di:
DVVQLVQLLVLCVVPPPVDDDSVCCVPPPLQSVLVVLLVVLLVCVVVPVPVVSVVSQVVSCVVRLAHARNVDDDDGSDGQHSPRPHHHD